Protein AF-A0A314XKU1-F1 (afdb_monomer_lite)

InterPro domains:
  IPR010719 Methyltransferase MnmM-like [PF06962] (13-66)
  IPR010719 Methyltransferase MnmM-like [PTHR35276] (20-66)
  IPR029063 S-adenosyl-L-methionine-dependent methyltransferase superfamily [G3DSA:3.40.50.150] (4-69)

Secondary structure (DSSP, 8-state):
----HHHHHHTT-SS-----EEEEEEEESBPTTS-TT-B--HHHHHHHHHHHHHHEEEEEEEEEEE-S--

Structure (mmCIF, N/CA/C/O backbone):
data_AF-A0A314XKU1-F1
#
_entry.id   AF-A0A314XKU1-F1
#
loop_
_atom_site.group_PDB
_atom_site.id
_atom_site.type_symbol
_atom_site.label_atom_id
_atom_site.label_alt_id
_atom_site.label_comp_id
_atom_site.label_asym_id
_atom_site.label_entity_id
_atom_site.label_seq_id
_atom_site.pdbx_PDB_ins_code
_atom_site.Cartn_x
_atom_site.Cartn_y
_atom_site.Cartn_z
_atom_site.occupancy
_atom_site.B_iso_or_equiv
_atom_site.auth_seq_id
_atom_site.auth_comp_id
_atom_site.auth_asym_id
_atom_site.auth_atom_id
_at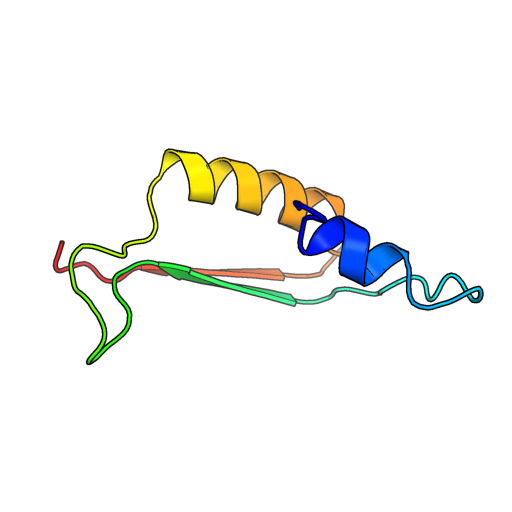om_site.pdbx_PDB_model_num
ATOM 1 N N . MET A 1 1 ? 4.458 -19.135 14.377 1.00 43.06 1 MET A N 1
ATOM 2 C CA . MET A 1 1 ? 3.735 -19.594 13.167 1.00 43.06 1 MET A CA 1
ATOM 3 C C . MET A 1 1 ? 3.500 -18.412 12.221 1.00 43.06 1 MET A C 1
ATOM 5 O O . MET A 1 1 ? 2.368 -18.044 11.957 1.00 43.06 1 MET A O 1
ATOM 9 N N . GLY A 1 2 ? 4.573 -17.774 11.743 1.00 53.78 2 GLY A N 1
ATOM 10 C CA . GLY A 1 2 ? 4.493 -16.510 11.004 1.00 53.78 2 GLY A CA 1
ATOM 11 C C . GLY A 1 2 ? 5.410 -16.539 9.794 1.00 53.78 2 GLY A C 1
ATOM 12 O O . GLY A 1 2 ? 6.564 -16.154 9.889 1.00 53.78 2 GLY A O 1
ATOM 13 N N . LYS A 1 3 ? 4.907 -17.044 8.668 1.00 47.94 3 LYS A N 1
ATOM 14 C CA . LYS A 1 3 ? 5.481 -16.717 7.361 1.00 47.94 3 LYS A CA 1
ATOM 15 C C . LYS A 1 3 ? 4.648 -15.568 6.829 1.00 47.94 3 LYS A C 1
ATOM 17 O O . LYS A 1 3 ? 3.442 -15.755 6.605 1.00 47.94 3 LYS A O 1
ATOM 22 N N . THR A 1 4 ? 5.272 -14.400 6.704 1.00 61.06 4 THR A N 1
ATOM 23 C CA . THR A 1 4 ? 4.630 -13.220 6.125 1.00 61.06 4 THR A CA 1
ATOM 24 C C . THR A 1 4 ? 4.177 -13.552 4.700 1.00 61.06 4 THR A C 1
ATOM 26 O O . THR A 1 4 ? 4.665 -14.505 4.082 1.00 61.06 4 THR A O 1
ATOM 29 N N . LEU A 1 5 ? 3.190 -12.824 4.173 1.00 55.00 5 LEU A N 1
ATOM 30 C CA . LEU A 1 5 ? 2.671 -13.063 2.819 1.00 55.00 5 LEU A CA 1
ATOM 31 C C . LEU A 1 5 ? 3.805 -13.028 1.770 1.00 55.00 5 LEU A C 1
ATOM 33 O O . LEU A 1 5 ? 3.816 -13.827 0.837 1.00 55.00 5 LEU A O 1
ATOM 37 N N . VAL A 1 6 ? 4.806 -12.174 2.012 1.00 57.81 6 VAL A N 1
ATOM 38 C CA . VAL A 1 6 ? 6.036 -12.023 1.223 1.00 57.81 6 VAL A CA 1
ATOM 39 C C . VAL A 1 6 ? 6.878 -13.302 1.233 1.00 57.81 6 VAL A C 1
ATOM 41 O O . VAL A 1 6 ? 7.308 -13.768 0.178 1.00 57.81 6 VAL A O 1
ATOM 44 N N . ASP A 1 7 ? 7.052 -13.932 2.397 1.00 55.06 7 ASP A N 1
ATOM 45 C CA . ASP A 1 7 ? 7.783 -15.201 2.508 1.00 55.06 7 ASP A CA 1
ATOM 46 C C . ASP A 1 7 ? 7.050 -16.334 1.788 1.00 55.06 7 ASP A C 1
ATOM 48 O O . ASP A 1 7 ? 7.667 -17.184 1.146 1.00 55.06 7 ASP A O 1
ATOM 52 N N . ARG A 1 8 ? 5.712 -16.339 1.845 1.00 57.00 8 ARG A N 1
ATOM 53 C CA . ARG A 1 8 ? 4.889 -17.308 1.105 1.00 57.00 8 ARG A CA 1
ATOM 54 C C . ARG A 1 8 ? 4.960 -17.105 -0.406 1.00 57.00 8 ARG A C 1
ATOM 56 O O . ARG A 1 8 ? 4.992 -18.103 -1.123 1.00 57.00 8 ARG A O 1
ATOM 63 N N . MET A 1 9 ? 5.034 -15.862 -0.878 1.00 55.78 9 MET A N 1
ATOM 64 C CA . MET A 1 9 ? 5.259 -15.559 -2.294 1.00 55.78 9 MET A CA 1
ATOM 65 C C . MET A 1 9 ? 6.657 -15.995 -2.758 1.00 55.78 9 MET A C 1
ATOM 67 O O . MET A 1 9 ? 6.785 -16.538 -3.851 1.00 55.78 9 MET A O 1
ATOM 71 N N . ARG A 1 10 ? 7.694 -15.852 -1.918 1.00 55.56 10 ARG A N 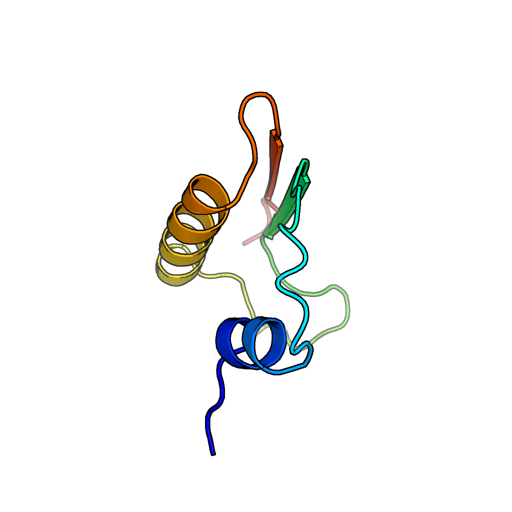1
ATOM 72 C CA . ARG A 1 10 ? 9.070 -16.278 -2.241 1.00 55.56 10 ARG A CA 1
ATOM 73 C C . ARG A 1 10 ? 9.275 -17.798 -2.253 1.00 55.56 10 ARG A C 1
ATOM 75 O O . ARG A 1 10 ? 10.116 -18.292 -2.993 1.00 55.56 10 ARG A O 1
ATOM 82 N N . MET A 1 11 ? 8.532 -18.555 -1.445 1.00 48.97 11 MET A N 1
ATOM 83 C CA . MET A 1 11 ? 8.842 -19.967 -1.165 1.00 48.97 11 MET A CA 1
ATOM 84 C C . MET A 1 11 ? 8.271 -21.005 -2.151 1.00 48.97 11 MET A C 1
ATOM 86 O O . MET A 1 11 ? 8.630 -22.176 -2.039 1.00 48.97 11 MET A O 1
ATOM 90 N N . LYS A 1 12 ? 7.378 -20.649 -3.087 1.00 49.31 12 LYS A N 1
ATOM 91 C CA . LYS A 1 12 ? 6.680 -21.657 -3.917 1.00 49.31 12 LYS A CA 1
ATOM 92 C C . LYS A 1 12 ? 7.325 -22.021 -5.257 1.00 49.31 12 LYS A C 1
ATOM 94 O O . LYS A 1 12 ? 6.843 -22.958 -5.886 1.00 49.31 12 LYS A O 1
ATOM 99 N N . SER A 1 13 ? 8.431 -21.399 -5.662 1.00 43.94 13 SER A N 1
ATOM 100 C CA . SER A 1 13 ? 9.021 -21.691 -6.972 1.00 43.94 13 SER A CA 1
ATOM 101 C C . SER A 1 13 ? 10.546 -21.710 -6.921 1.00 43.94 13 SER A C 1
ATOM 103 O O . SER A 1 13 ? 11.185 -20.677 -6.775 1.00 43.94 13 SER A O 1
ATOM 105 N N . LYS A 1 14 ? 11.150 -22.883 -7.163 1.00 46.97 14 LYS A N 1
ATOM 106 C CA . LYS A 1 14 ? 12.565 -23.013 -7.580 1.00 46.97 14 LYS A CA 1
ATOM 107 C C . LYS A 1 14 ? 12.841 -22.401 -8.972 1.00 46.97 14 LYS A C 1
ATOM 109 O O . LYS A 1 14 ? 13.944 -22.512 -9.484 1.00 46.97 14 LYS A O 1
ATOM 114 N N . HIS A 1 15 ? 11.845 -21.746 -9.564 1.00 46.50 15 HIS A N 1
ATOM 115 C CA . HIS A 1 15 ? 11.983 -20.814 -10.671 1.00 46.50 15 HIS A CA 1
ATOM 116 C C . HIS A 1 15 ? 11.694 -19.419 -10.121 1.00 46.50 15 HIS A C 1
ATOM 118 O O . HIS A 1 15 ? 10.558 -19.122 -9.751 1.00 46.50 15 HIS A O 1
ATOM 124 N N . PHE A 1 16 ? 12.723 -18.578 -10.040 1.00 45.66 16 PHE A N 1
ATOM 125 C CA . PHE A 1 16 ? 12.570 -17.153 -9.765 1.00 45.66 16 PHE A CA 1
ATOM 126 C C . PHE A 1 16 ? 11.810 -16.543 -10.952 1.00 45.66 16 PHE A C 1
ATOM 128 O O . PHE A 1 16 ? 12.400 -16.130 -11.945 1.00 45.66 16 PHE A O 1
ATOM 135 N N . ILE A 1 17 ? 10.477 -16.552 -10.898 1.00 51.72 17 ILE A N 1
ATOM 136 C CA . ILE A 1 17 ? 9.680 -15.742 -11.812 1.00 51.72 17 ILE A CA 1
ATOM 137 C C . ILE A 1 17 ? 9.955 -14.312 -11.365 1.00 51.72 17 ILE A C 1
ATOM 139 O O . ILE A 1 17 ? 9.514 -13.909 -10.289 1.00 51.72 17 ILE A O 1
ATOM 143 N N . ALA A 1 18 ? 10.736 -13.567 -12.147 1.00 56.03 18 ALA A N 1
ATOM 144 C CA . ALA A 1 18 ? 10.817 -12.124 -11.998 1.00 56.03 18 ALA A CA 1
ATOM 145 C C . ALA A 1 18 ? 9.387 -11.589 -12.140 1.00 56.03 18 ALA A C 1
ATOM 147 O O . ALA A 1 18 ? 8.823 -11.554 -13.238 1.00 56.03 18 ALA A O 1
ATOM 148 N N . LEU A 1 19 ? 8.751 -11.299 -11.007 1.00 66.19 19 LEU A N 1
ATOM 149 C CA . LEU A 1 19 ? 7.372 -10.851 -10.965 1.00 66.19 19 LEU A CA 1
ATOM 150 C C . LEU A 1 19 ? 7.363 -9.429 -11.537 1.00 66.19 19 LEU A C 1
ATOM 152 O O . LEU A 1 19 ? 7.781 -8.486 -10.873 1.00 66.19 19 LEU A O 1
ATOM 156 N N . HIS A 1 20 ? 6.948 -9.279 -12.795 1.00 80.56 20 HIS A N 1
ATOM 157 C CA . HIS A 1 20 ? 6.844 -7.977 -13.452 1.00 80.56 20 HIS A CA 1
ATOM 158 C C . HIS A 1 20 ? 5.572 -7.271 -12.970 1.00 80.56 20 HIS A C 1
ATOM 160 O O . HIS A 1 20 ? 4.560 -7.216 -13.670 1.00 80.56 20 HIS A O 1
ATOM 166 N N . LEU A 1 21 ? 5.596 -6.780 -11.731 1.00 89.50 21 LEU A N 1
ATOM 167 C CA . LEU A 1 21 ? 4.465 -6.081 -11.136 1.00 89.50 21 LEU A CA 1
ATOM 168 C C . LEU A 1 21 ? 4.307 -4.706 -11.778 1.00 89.50 21 LEU A C 1
ATOM 170 O O . LEU A 1 21 ? 5.106 -3.804 -11.549 1.00 89.50 21 LEU A O 1
ATOM 174 N N . ARG A 1 22 ? 3.259 -4.551 -12.589 1.00 95.19 22 ARG A N 1
ATOM 175 C CA . ARG A 1 22 ? 2.932 -3.289 -13.269 1.00 95.19 22 ARG A CA 1
ATOM 176 C C . ARG A 1 22 ? 1.909 -2.437 -12.527 1.00 95.19 22 ARG A C 1
ATOM 178 O O . ARG A 1 22 ? 1.834 -1.246 -12.798 1.00 95.19 22 ARG A O 1
ATOM 185 N N . LEU A 1 23 ? 1.117 -3.032 -11.637 1.00 95.31 23 LEU A N 1
ATOM 186 C CA . LEU A 1 23 ? 0.091 -2.338 -10.865 1.00 95.31 23 LEU A CA 1
ATOM 187 C C . LEU A 1 23 ? 0.019 -2.915 -9.452 1.00 95.31 23 LEU A C 1
ATOM 189 O O . LEU A 1 23 ? -0.081 -4.131 -9.284 1.00 95.31 23 LEU A O 1
ATOM 193 N N . VAL A 1 24 ? 0.010 -2.033 -8.458 1.00 96.12 24 VAL A N 1
ATOM 194 C CA . VAL A 1 24 ? -0.383 -2.338 -7.079 1.00 96.12 24 VAL A CA 1
ATOM 195 C C . VAL A 1 24 ? -1.549 -1.423 -6.716 1.00 96.12 24 VAL A C 1
ATOM 197 O O . VAL A 1 24 ? -1.453 -0.212 -6.894 1.00 96.12 24 VAL A O 1
ATOM 200 N N . ALA A 1 25 ? -2.656 -1.984 -6.235 1.00 96.62 25 ALA A N 1
ATOM 201 C CA . ALA A 1 25 ? -3.845 -1.222 -5.865 1.00 96.62 25 ALA A CA 1
ATOM 202 C C . ALA A 1 25 ? -4.110 -1.342 -4.362 1.00 96.62 25 ALA A C 1
ATOM 204 O O . ALA A 1 25 ? -4.182 -2.447 -3.825 1.00 96.62 25 ALA A O 1
ATOM 205 N N . PHE A 1 26 ? -4.268 -0.198 -3.706 1.00 96.00 26 PHE A N 1
ATOM 206 C CA . PHE A 1 26 ? -4.640 -0.062 -2.307 1.00 96.00 26 PHE A CA 1
ATOM 207 C C . PHE A 1 26 ? -6.069 0.471 -2.224 1.00 96.00 26 PHE A C 1
ATOM 209 O O . PHE A 1 26 ? -6.380 1.504 -2.816 1.00 96.00 26 PHE A O 1
ATOM 216 N N . ASN A 1 27 ? -6.920 -0.222 -1.470 1.00 93.50 27 ASN A N 1
ATOM 217 C CA . ASN A 1 27 ? -8.239 0.267 -1.085 1.00 93.50 27 ASN A CA 1
ATOM 218 C C . ASN A 1 27 ? -8.228 0.495 0.427 1.00 93.50 27 ASN A C 1
ATOM 220 O O . ASN A 1 27 ? -8.179 -0.471 1.189 1.00 93.50 27 ASN A O 1
ATOM 224 N N . LEU A 1 28 ? -8.156 1.758 0.835 1.00 93.94 28 LEU A N 1
ATOM 225 C CA . LEU A 1 28 ? -8.011 2.164 2.227 1.00 93.94 28 LEU A CA 1
ATOM 226 C C . LEU A 1 28 ? -9.383 2.470 2.822 1.00 93.94 28 LEU A C 1
ATOM 228 O O . LEU A 1 28 ? -10.167 3.214 2.234 1.00 93.94 28 LEU A O 1
ATOM 232 N N . GLY A 1 29 ? -9.635 1.915 4.000 1.00 90.81 29 GLY A N 1
ATOM 233 C CA . GLY A 1 29 ? -10.909 1.990 4.698 1.00 90.81 29 GLY A CA 1
ATOM 234 C C . GLY A 1 29 ? -11.224 0.685 5.420 1.00 90.81 29 GLY A C 1
ATOM 235 O O . GLY A 1 29 ? -10.335 -0.122 5.717 1.00 90.81 29 GLY A O 1
ATOM 236 N N . TYR A 1 30 ? -12.507 0.488 5.698 1.00 88.50 30 TYR A N 1
ATOM 237 C CA . TYR A 1 30 ? -13.036 -0.749 6.261 1.00 88.50 30 TYR A CA 1
ATOM 238 C C . TYR A 1 30 ? -13.441 -1.704 5.136 1.00 88.50 30 TYR A C 1
ATOM 240 O O . TYR A 1 30 ? -13.715 -1.293 4.009 1.00 88.50 30 TYR A O 1
ATOM 248 N N . LEU A 1 31 ? -13.541 -2.998 5.437 1.00 87.38 31 LEU A N 1
ATOM 249 C CA . LEU A 1 31 ? -14.179 -3.934 4.513 1.00 87.38 31 LEU A CA 1
ATOM 250 C C . LEU A 1 31 ? -15.710 -3.764 4.591 1.00 87.38 31 LEU A C 1
ATOM 252 O O . LEU A 1 31 ? -16.268 -3.947 5.678 1.00 87.38 31 LEU A O 1
ATOM 256 N N . PRO A 1 32 ? -16.423 -3.474 3.484 1.00 83.62 32 PRO A N 1
ATOM 257 C CA . PRO A 1 32 ? -17.880 -3.384 3.506 1.00 83.62 32 PRO A CA 1
ATOM 258 C C . PRO A 1 32 ? -18.515 -4.688 4.003 1.00 83.62 32 PRO A C 1
ATOM 260 O O . PRO A 1 32 ? -18.226 -5.766 3.487 1.00 83.62 32 PRO A O 1
ATOM 263 N N . GLY A 1 33 ? -19.374 -4.592 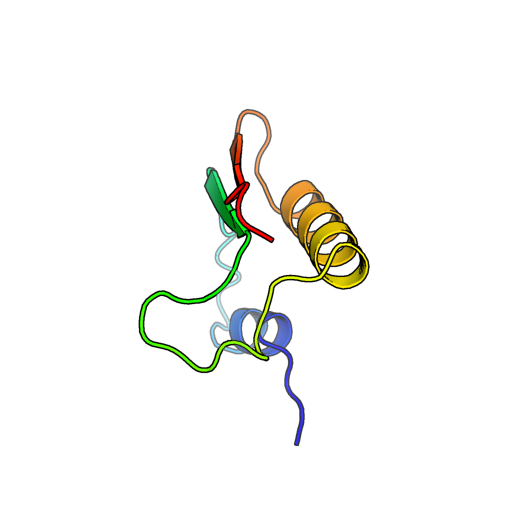5.019 1.00 83.31 33 GLY A N 1
ATOM 264 C CA . GLY A 1 33 ? -20.013 -5.755 5.649 1.00 83.31 33 GLY A CA 1
ATOM 265 C C . GLY A 1 33 ? -19.097 -6.597 6.549 1.00 83.31 33 GLY A C 1
ATOM 266 O O . GLY A 1 33 ? -19.543 -7.627 7.047 1.00 83.31 33 GLY A O 1
ATOM 267 N N . GLY A 1 34 ? -17.845 -6.181 6.759 1.00 80.62 34 GLY A N 1
ATOM 268 C CA . GLY A 1 3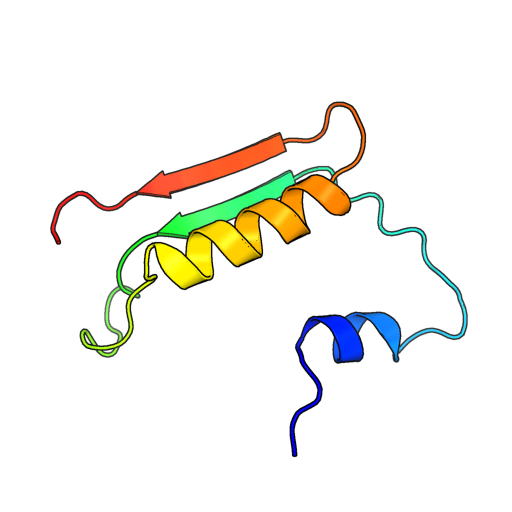4 ? -16.906 -6.811 7.685 1.00 80.62 34 GLY A CA 1
ATOM 269 C C . GLY A 1 34 ? -16.897 -6.169 9.074 1.00 80.62 34 GLY A C 1
ATOM 270 O O . GLY A 1 34 ? -17.650 -5.237 9.373 1.00 80.62 34 GLY A O 1
ATOM 271 N N . ASP A 1 35 ? -16.000 -6.662 9.924 1.00 81.44 35 ASP A N 1
ATOM 272 C CA . ASP A 1 35 ? -15.795 -6.126 11.266 1.00 81.44 35 ASP A CA 1
ATOM 273 C C . ASP A 1 35 ? -15.175 -4.725 11.202 1.00 81.44 35 ASP A C 1
ATOM 275 O O . ASP A 1 35 ? -14.001 -4.558 10.874 1.00 81.44 35 ASP A O 1
ATOM 279 N N . LYS A 1 36 ? -15.958 -3.711 11.590 1.00 74.75 36 LYS A N 1
ATOM 280 C CA . LYS A 1 36 ? -15.536 -2.302 11.642 1.00 74.75 36 LYS A CA 1
ATOM 281 C C . LYS A 1 36 ? -14.267 -2.001 12.458 1.00 74.75 36 LYS A C 1
ATOM 283 O O . LYS A 1 36 ? -13.613 -1.036 12.112 1.00 74.75 36 LYS A O 1
ATOM 288 N N . PRO A 1 37 ? -13.850 -2.733 13.507 1.00 82.56 37 PRO A N 1
ATOM 289 C CA . PRO A 1 37 ? -12.543 -2.458 14.119 1.00 82.56 37 PRO A CA 1
ATOM 290 C C . PRO A 1 37 ? -11.349 -2.801 13.209 1.00 82.56 37 PRO A C 1
ATOM 292 O O . PRO A 1 37 ? -10.228 -2.404 13.514 1.00 82.56 37 PRO A O 1
ATOM 295 N N . ILE A 1 38 ? -11.556 -3.534 12.108 1.00 85.81 38 ILE A N 1
ATOM 296 C CA . ILE A 1 38 ? -10.505 -3.874 11.148 1.00 85.81 38 ILE A CA 1
ATOM 297 C C . ILE A 1 38 ? -10.475 -2.809 10.050 1.00 85.81 38 ILE A C 1
ATOM 299 O O . ILE A 1 38 ? -11.324 -2.777 9.159 1.00 85.81 38 ILE A O 1
ATOM 303 N N . ILE A 1 39 ? -9.460 -1.954 10.116 1.00 90.62 39 ILE A N 1
ATOM 304 C CA . ILE A 1 39 ? -9.255 -0.808 9.233 1.00 90.62 39 ILE A CA 1
ATOM 305 C C . ILE A 1 39 ? -7.806 -0.742 8.756 1.00 90.62 39 ILE A C 1
ATOM 307 O O . ILE A 1 39 ? -6.884 -1.170 9.450 1.00 90.62 39 ILE A O 1
ATOM 311 N N . THR A 1 40 ? -7.580 -0.181 7.570 1.00 92.44 40 THR A N 1
ATOM 312 C CA . THR A 1 40 ? -6.233 0.214 7.147 1.00 92.44 40 THR A CA 1
ATOM 313 C C . THR A 1 40 ? -5.720 1.394 7.971 1.00 92.44 40 THR A C 1
ATOM 315 O O . THR A 1 40 ? -6.267 2.492 7.901 1.00 92.44 40 THR A O 1
ATOM 318 N N . GLU A 1 41 ? -4.626 1.195 8.697 1.00 93.12 41 GLU A N 1
ATOM 319 C CA . GLU A 1 41 ? -3.981 2.255 9.473 1.00 93.12 41 GLU A CA 1
ATOM 320 C C . GLU A 1 41 ? -2.870 2.941 8.672 1.00 93.12 41 GLU A C 1
ATOM 322 O O . GLU A 1 41 ? -2.157 2.302 7.890 1.00 93.12 41 GLU A O 1
ATOM 327 N N . SER A 1 42 ? -2.670 4.240 8.897 1.00 93.06 42 SER A N 1
ATOM 328 C CA . SER A 1 42 ? -1.654 5.028 8.188 1.00 93.06 42 SER A CA 1
ATOM 329 C C . SER A 1 42 ? -0.246 4.446 8.338 1.00 93.06 42 SER A C 1
ATOM 331 O O . SER A 1 42 ? 0.493 4.371 7.359 1.00 93.06 42 SER A O 1
ATOM 333 N N . GLU A 1 43 ? 0.126 3.979 9.535 1.00 96.00 43 GLU A N 1
ATOM 334 C CA . GLU A 1 43 ? 1.469 3.441 9.792 1.00 96.00 43 GLU A CA 1
ATOM 335 C C . GLU A 1 43 ? 1.754 2.178 8.964 1.00 96.00 43 GLU A C 1
ATOM 337 O O . GLU A 1 43 ? 2.802 2.057 8.322 1.00 96.00 43 GLU A O 1
ATOM 342 N N . THR A 1 44 ? 0.819 1.227 8.951 1.00 94.38 44 THR A N 1
ATOM 343 C CA . THR A 1 44 ? 0.975 -0.025 8.199 1.00 94.38 44 THR A CA 1
ATOM 344 C C . THR A 1 44 ? 0.807 0.194 6.696 1.00 94.38 44 THR A C 1
ATOM 346 O O . THR A 1 44 ? 1.507 -0.446 5.907 1.00 94.38 44 THR A O 1
ATOM 349 N N . THR A 1 45 ? -0.020 1.162 6.292 1.00 96.00 45 THR A N 1
ATOM 350 C CA . THR A 1 45 ? -0.177 1.590 4.895 1.00 96.00 45 THR A CA 1
ATOM 351 C C . THR A 1 45 ? 1.118 2.179 4.338 1.00 96.00 45 THR A C 1
ATOM 353 O O . THR A 1 45 ? 1.549 1.779 3.259 1.00 96.00 45 THR A O 1
ATOM 356 N N . LEU A 1 46 ? 1.798 3.061 5.081 1.00 97.00 46 LEU A N 1
ATOM 357 C CA . LEU A 1 46 ? 3.088 3.629 4.666 1.00 97.00 46 LEU A CA 1
ATOM 358 C C . LEU A 1 46 ? 4.151 2.542 4.462 1.00 97.00 46 LEU A C 1
ATOM 360 O O . LEU A 1 46 ? 4.829 2.524 3.436 1.00 97.00 46 LEU A O 1
ATOM 364 N N . LYS A 1 47 ? 4.248 1.578 5.387 1.00 96.38 47 LYS A N 1
ATOM 365 C CA . LYS A 1 47 ? 5.166 0.433 5.246 1.00 96.38 47 LYS A CA 1
ATOM 366 C C . LYS A 1 47 ? 4.858 -0.388 3.990 1.00 96.38 47 LYS A C 1
ATOM 368 O O . LYS A 1 47 ? 5.775 -0.798 3.281 1.00 96.38 47 LYS A O 1
ATOM 373 N N . ALA A 1 48 ? 3.580 -0.616 3.691 1.00 94.38 48 ALA A N 1
ATOM 374 C CA . ALA A 1 48 ? 3.168 -1.356 2.504 1.00 94.38 48 ALA A CA 1
ATOM 375 C C . ALA A 1 48 ? 3.440 -0.587 1.198 1.00 94.38 48 ALA A C 1
ATOM 377 O O . ALA A 1 48 ? 3.823 -1.205 0.204 1.00 94.38 48 ALA A O 1
ATOM 378 N N . LEU A 1 49 ? 3.304 0.743 1.201 1.00 96.69 49 LEU A N 1
ATOM 379 C CA . LEU A 1 49 ? 3.645 1.597 0.060 1.00 96.69 49 LEU A CA 1
ATOM 380 C C . LEU A 1 49 ? 5.143 1.568 -0.256 1.00 96.69 49 LEU A C 1
ATOM 382 O O . LEU A 1 49 ? 5.503 1.456 -1.427 1.00 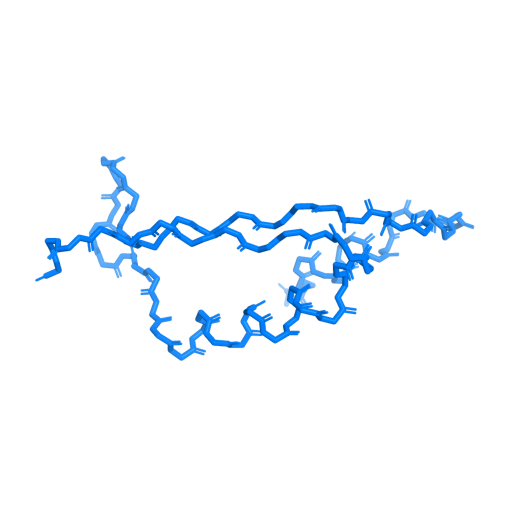96.69 49 LEU A O 1
ATOM 386 N N . GLU A 1 50 ? 6.013 1.590 0.757 1.00 96.69 50 GLU A N 1
ATOM 387 C CA . GLU A 1 50 ? 7.463 1.454 0.547 1.00 96.69 50 GLU A CA 1
ATOM 388 C C . GLU A 1 50 ? 7.822 0.102 -0.083 1.00 96.69 50 GLU A C 1
ATOM 390 O O . GLU A 1 50 ? 8.601 0.031 -1.038 1.00 96.69 50 GLU A O 1
ATOM 395 N N . VAL A 1 51 ? 7.183 -0.980 0.374 1.00 93.06 51 VAL A N 1
ATOM 396 C CA . VAL A 1 51 ? 7.350 -2.300 -0.249 1.00 93.06 51 VAL A CA 1
ATOM 397 C C . VAL A 1 51 ? 6.839 -2.288 -1.691 1.00 93.06 51 VAL A C 1
ATOM 399 O O . VAL A 1 51 ? 7.568 -2.723 -2.581 1.00 93.06 51 VAL A O 1
ATOM 402 N N . ALA A 1 52 ? 5.639 -1.759 -1.949 1.00 94.12 52 ALA A N 1
ATOM 403 C CA . ALA A 1 52 ? 5.058 -1.682 -3.291 1.00 94.12 52 ALA A CA 1
ATOM 404 C C . ALA A 1 52 ? 5.955 -0.904 -4.266 1.00 94.12 52 ALA A C 1
ATOM 406 O O . ALA A 1 52 ? 6.216 -1.368 -5.377 1.00 94.12 52 ALA A O 1
ATOM 407 N N . LYS A 1 53 ? 6.497 0.235 -3.825 1.00 92.75 53 LYS A N 1
ATOM 408 C CA . LYS A 1 53 ? 7.455 1.048 -4.580 1.00 92.75 53 LYS A CA 1
ATOM 409 C C . LYS A 1 53 ? 8.731 0.277 -4.923 1.00 92.75 53 LYS A C 1
ATOM 411 O O . LYS A 1 53 ? 9.258 0.449 -6.015 1.00 92.75 53 LYS A O 1
ATOM 416 N N . SER A 1 54 ? 9.215 -0.582 -4.025 1.00 93.06 54 SER A N 1
ATOM 417 C CA . SER A 1 54 ? 10.433 -1.374 -4.258 1.00 93.06 54 SER A CA 1
ATOM 418 C C . SER A 1 54 ? 10.265 -2.539 -5.244 1.00 93.06 54 SER A C 1
ATOM 420 O O . SER A 1 54 ? 11.263 -3.054 -5.743 1.00 93.06 54 SER A O 1
ATOM 422 N N . ILE A 1 55 ? 9.026 -2.970 -5.516 1.00 90.94 55 ILE A N 1
ATOM 423 C CA . ILE A 1 55 ? 8.737 -4.160 -6.337 1.00 90.94 55 ILE A CA 1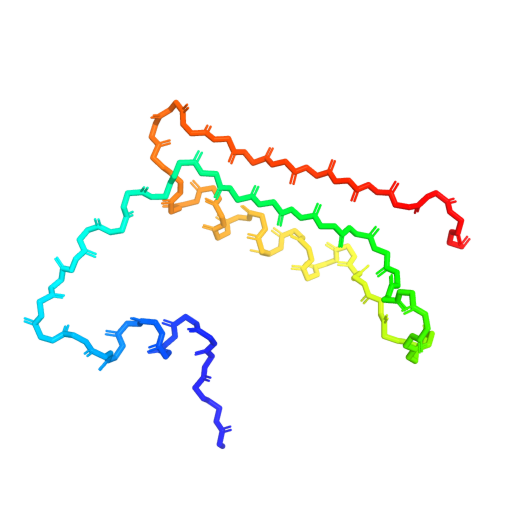
ATOM 424 C C . ILE A 1 55 ? 8.006 -3.847 -7.646 1.00 90.94 55 ILE A C 1
ATOM 426 O O . ILE A 1 55 ? 7.954 -4.710 -8.523 1.00 90.94 55 ILE A O 1
ATOM 430 N N . VAL A 1 56 ? 7.424 -2.652 -7.787 1.00 94.06 56 VAL A N 1
ATOM 431 C CA . VAL A 1 56 ? 6.780 -2.222 -9.032 1.00 94.06 56 VAL A CA 1
ATOM 432 C C . VAL A 1 56 ? 7.841 -1.928 -10.095 1.00 94.06 56 VAL A C 1
ATOM 434 O O . VAL A 1 56 ? 8.877 -1.325 -9.817 1.00 94.06 56 VAL A O 1
ATOM 437 N N . VAL A 1 57 ? 7.604 -2.367 -11.330 1.00 93.56 57 VAL A N 1
ATOM 438 C CA . VAL A 1 57 ? 8.533 -2.113 -12.440 1.00 93.56 57 VAL A CA 1
ATOM 439 C C . VAL A 1 57 ? 8.532 -0.626 -12.824 1.00 93.56 57 VAL A C 1
ATOM 441 O O . VAL A 1 57 ? 7.513 0.048 -12.642 1.00 93.56 57 VAL A O 1
ATOM 444 N N . PRO A 1 58 ? 9.623 -0.098 -13.411 1.00 92.69 58 PRO A N 1
ATOM 445 C CA . PRO A 1 58 ? 9.621 1.243 -13.990 1.00 92.69 58 PRO A CA 1
ATOM 446 C C . PRO A 1 58 ? 8.444 1.447 -14.956 1.00 92.69 58 PRO A C 1
ATOM 448 O O . PRO A 1 58 ? 8.155 0.587 -15.788 1.00 92.69 58 PRO A O 1
ATOM 451 N N . GLY A 1 59 ? 7.742 2.575 -14.824 1.00 93.69 59 GLY A N 1
ATOM 452 C CA . GLY A 1 59 ? 6.521 2.864 -15.590 1.00 93.69 59 GLY A CA 1
ATOM 453 C C . GLY A 1 59 ? 5.268 2.101 -15.131 1.00 93.69 59 GLY A C 1
ATOM 454 O O . GLY A 1 59 ? 4.211 2.247 -15.742 1.00 93.69 59 GLY A O 1
ATOM 455 N N . GLY A 1 60 ? 5.363 1.286 -14.077 1.00 95.19 60 GLY A N 1
ATOM 456 C CA . GLY A 1 60 ? 4.212 0.730 -13.375 1.00 95.19 60 GLY A CA 1
ATOM 457 C C . GLY A 1 60 ? 3.528 1.755 -12.465 1.00 95.19 60 GLY A C 1
ATOM 458 O O . GLY A 1 60 ? 4.010 2.870 -12.271 1.00 95.19 60 GLY A O 1
ATOM 459 N N . LEU A 1 61 ? 2.379 1.370 -11.917 1.00 97.19 61 LEU A N 1
ATOM 460 C CA . LEU A 1 61 ? 1.484 2.250 -11.174 1.00 97.19 61 LEU A CA 1
ATOM 461 C C . LEU A 1 61 ? 1.215 1.724 -9.766 1.00 97.19 61 LEU A C 1
ATOM 463 O O . LEU A 1 61 ? 1.077 0.522 -9.538 1.00 97.19 61 LEU A O 1
ATOM 467 N N . ILE A 1 62 ? 1.068 2.658 -8.832 1.00 97.38 62 ILE A N 1
ATOM 468 C CA . ILE A 1 62 ? 0.480 2.407 -7.520 1.00 97.38 62 ILE A CA 1
ATOM 469 C C . ILE A 1 62 ? -0.798 3.242 -7.454 1.00 97.38 62 ILE A C 1
ATOM 471 O O . ILE A 1 62 ? -0.753 4.456 -7.636 1.00 97.38 62 ILE A O 1
ATOM 475 N N . SER A 1 63 ? -1.938 2.589 -7.243 1.00 97.44 63 SER A N 1
ATOM 476 C CA . SER A 1 63 ? -3.246 3.233 -7.113 1.00 97.44 63 SER A CA 1
ATOM 477 C C . SER A 1 63 ? -3.689 3.204 -5.657 1.00 97.44 63 SER A C 1
ATOM 479 O O . SER A 1 63 ? -3.545 2.178 -4.994 1.00 97.44 63 SER A O 1
ATOM 481 N N . LEU A 1 64 ? -4.212 4.326 -5.168 1.00 95.69 64 LEU A N 1
ATOM 482 C CA . LEU A 1 64 ? -4.773 4.451 -3.830 1.00 95.69 64 LEU A CA 1
ATOM 483 C C . LEU A 1 64 ? -6.197 4.988 -3.951 1.00 95.69 64 LEU A C 1
ATOM 485 O O . LEU A 1 64 ? -6.410 6.064 -4.510 1.00 95.69 64 LEU A O 1
ATOM 489 N N . VAL A 1 65 ? -7.152 4.250 -3.401 1.00 94.69 65 VAL A N 1
ATOM 490 C CA . VAL A 1 65 ? -8.520 4.710 -3.160 1.00 94.69 65 VAL A CA 1
ATOM 491 C C . VAL A 1 65 ? -8.684 4.861 -1.655 1.00 94.69 65 VAL A C 1
ATOM 493 O O . VAL A 1 65 ? -8.259 3.985 -0.905 1.00 94.69 65 VAL A O 1
ATOM 496 N N . VAL A 1 66 ? -9.250 5.985 -1.216 1.00 90.56 66 VAL A N 1
ATOM 497 C CA . VAL A 1 66 ? -9.421 6.307 0.205 1.00 90.56 66 VAL A CA 1
ATOM 498 C C . VAL A 1 66 ? -10.890 6.580 0.478 1.00 90.56 66 VAL A C 1
ATOM 500 O O . VAL A 1 66 ? -11.476 7.480 -0.128 1.00 90.56 66 VAL A O 1
ATOM 503 N N . GLU A 1 67 ? -11.479 5.816 1.390 1.00 85.06 67 GLU A N 1
ATOM 504 C CA . GLU A 1 67 ? -12.827 6.071 1.888 1.00 85.06 67 GLU A CA 1
ATOM 505 C C . GLU A 1 67 ? -12.804 7.225 2.907 1.00 85.06 67 GLU A C 1
ATOM 507 O O . GLU A 1 67 ? -12.089 7.171 3.904 1.00 85.06 67 GLU A O 1
ATOM 512 N N . GLN A 1 68 ? -13.555 8.302 2.638 1.00 63.47 68 GLN A N 1
ATOM 513 C CA . GLN A 1 68 ? -13.514 9.548 3.427 1.00 63.47 68 GLN A CA 1
ATOM 514 C C . GLN A 1 68 ? -14.385 9.534 4.699 1.00 63.47 68 GLN A C 1
ATOM 516 O O . GLN A 1 68 ? -14.358 10.500 5.455 1.00 63.47 68 GLN A O 1
ATOM 521 N N . ASN A 1 69 ? -15.144 8.465 4.950 1.00 62.38 69 ASN A N 1
ATOM 522 C CA . ASN A 1 69 ? -16.075 8.368 6.083 1.00 62.38 69 ASN A CA 1
ATOM 523 C C . ASN A 1 69 ? -15.466 7.614 7.277 1.00 62.38 69 ASN A C 1
ATOM 525 O O . ASN A 1 69 ? -16.058 6.652 7.773 1.00 62.38 69 ASN A O 1
ATOM 529 N N . LEU A 1 70 ? -14.272 8.034 7.696 1.00 55.94 70 LEU A N 1
ATOM 530 C CA . LEU A 1 70 ? -13.629 7.558 8.923 1.00 55.94 70 LEU A CA 1
ATOM 531 C C . LEU A 1 70 ? -14.246 8.191 10.170 1.00 55.94 70 LEU A C 1
ATOM 533 O O . LEU A 1 70 ? -14.429 9.428 10.170 1.00 55.94 70 LEU A O 1
#

pLDDT: mean 79.75, std 18.6, range [43.06, 97.44]

Organism: NCBI:txid2094558

Foldseek 3Di:
DDDDVVNVVVPPDPDPPLPAAQEDEEEFADDVVDDRVDGDDPVVVVVVVVVVVVRHDVNGDYHYDYDPPD

Radius of gyration: 14.66 Å; chains: 1; bounding box: 33×33×30 Å

Sequence (70 aa):
MGKTLVDRMRMKSKHFIALHLRLVAFNLGYLPGGDKPIITESETTLKALEVAKSIVVPGGLISLVVEQNL